Protein AF-A0A660Y6Q4-F1 (afdb_monomer_lite)

Radius of gyration: 13.43 Å; chains: 1; bounding box: 31×24×37 Å

Foldseek 3Di:
DAAFDLVVQVVCVVVDVDQAEEELLVHVLAQVCSLVVQLVNVVSPHPYYDAAADEQPDDLVPPPPSSRSHYYPVVVVVSVVVSD

Sequence (84 aa):
RFTLDLDVIAPLKKETFLPVLVDPSHSTGRAEMVPFAAKAGIGAGAHGLLIEVIGENADPDTVLSDGKQGIRPSVLRELIREIR

Secondary structure (DSSP, 8-state):
------TTHHHHHHH-SSPPEE-HHHHH--GGGHHHHHHHHHHTT-SEE---B--TT--TTTSSS-TTTPBPHHHHHHHHHH--

Structure (mmCIF, N/CA/C/O backbone):
data_AF-A0A660Y6Q4-F1
#
_entry.id   AF-A0A660Y6Q4-F1
#
loop_
_atom_site.group_PDB
_atom_site.id
_atom_site.type_symbol
_atom_site.label_atom_id
_atom_site.label_alt_id
_atom_site.label_comp_id
_atom_site.label_asym_id
_atom_site.label_entity_id
_atom_site.label_seq_id
_atom_site.pdbx_PDB_ins_code
_atom_site.Cartn_x
_atom_site.Cartn_y
_atom_site.Cartn_z
_atom_site.occupancy
_atom_site.B_iso_or_equiv
_atom_site.auth_seq_id
_atom_site.auth_comp_id
_atom_site.auth_asym_id
_atom_site.auth_atom_id
_atom_site.pdbx_PDB_model_num
ATOM 1 N N . ARG A 1 1 ? 4.235 -12.705 -2.595 1.00 85.19 1 ARG A N 1
ATOM 2 C CA . ARG A 1 1 ? 5.287 -13.296 -1.730 1.00 85.19 1 ARG A CA 1
ATOM 3 C C . ARG A 1 1 ? 4.642 -13.855 -0.473 1.00 85.19 1 ARG A C 1
ATOM 5 O O . ARG A 1 1 ? 4.882 -15.006 -0.135 1.00 85.19 1 ARG A O 1
ATOM 12 N N . PHE A 1 2 ? 3.778 -13.058 0.150 1.00 97.12 2 PHE A N 1
ATOM 13 C CA . PHE A 1 2 ? 2.902 -13.436 1.249 1.00 97.12 2 PHE A CA 1
ATOM 14 C C . PHE A 1 2 ? 1.435 -13.233 0.854 1.00 97.12 2 PHE A C 1
ATOM 16 O O . PHE A 1 2 ? 1.140 -12.742 -0.239 1.00 97.12 2 PHE A O 1
ATOM 23 N N . THR A 1 3 ? 0.529 -13.591 1.758 1.00 96.69 3 THR A N 1
ATOM 24 C CA . THR A 1 3 ? -0.878 -13.194 1.690 1.00 96.69 3 THR A CA 1
ATOM 25 C C . THR A 1 3 ? -1.034 -11.893 2.464 1.00 96.69 3 THR A C 1
ATOM 27 O O . THR A 1 3 ? -0.671 -11.835 3.637 1.00 96.69 3 THR A O 1
ATOM 30 N N . LEU A 1 4 ? -1.539 -10.846 1.812 1.00 97.62 4 LEU A N 1
ATOM 31 C CA . LEU A 1 4 ? -1.899 -9.615 2.507 1.00 97.62 4 LEU A CA 1
ATOM 32 C C . LEU A 1 4 ? -3.150 -9.875 3.353 1.00 97.62 4 LEU A C 1
ATOM 34 O O . LEU A 1 4 ? -4.223 -10.103 2.799 1.00 97.62 4 LEU A O 1
ATOM 38 N N . ASP A 1 5 ? -3.001 -9.843 4.673 1.00 97.81 5 ASP A N 1
ATOM 39 C CA . ASP A 1 5 ? -4.109 -10.008 5.609 1.00 97.81 5 ASP A CA 1
ATOM 40 C C . ASP A 1 5 ? -4.716 -8.639 5.943 1.00 97.81 5 ASP A C 1
ATOM 42 O O . ASP A 1 5 ? -4.137 -7.844 6.683 1.00 97.81 5 ASP A O 1
ATOM 46 N N . LEU A 1 6 ? -5.862 -8.339 5.331 1.00 98.00 6 LEU A N 1
ATOM 47 C CA . LEU A 1 6 ? -6.602 -7.099 5.573 1.00 98.00 6 LEU A CA 1
ATOM 48 C C . LEU A 1 6 ? -7.484 -7.189 6.824 1.00 98.00 6 LEU A C 1
ATOM 50 O O . LEU A 1 6 ? -7.820 -6.152 7.402 1.00 98.00 6 LEU A O 1
ATOM 54 N N . ASP A 1 7 ? -7.815 -8.401 7.278 1.00 97.81 7 ASP A N 1
ATOM 55 C CA . ASP A 1 7 ? -8.706 -8.614 8.418 1.00 97.81 7 ASP A CA 1
ATOM 56 C C . ASP A 1 7 ? -8.044 -8.189 9.735 1.00 97.81 7 ASP A C 1
ATOM 58 O O . ASP A 1 7 ? -8.742 -7.884 10.700 1.00 97.81 7 ASP A O 1
ATOM 62 N N . VAL A 1 8 ? -6.708 -8.061 9.772 1.00 97.44 8 VAL A N 1
ATOM 63 C CA . VAL A 1 8 ? -5.971 -7.547 10.943 1.00 97.44 8 VAL A CA 1
ATOM 64 C C . VAL A 1 8 ? -6.191 -6.057 11.200 1.00 97.44 8 VAL A C 1
ATOM 66 O O . VAL A 1 8 ? -5.957 -5.586 12.313 1.00 97.44 8 VAL A O 1
ATOM 69 N N . ILE A 1 9 ? -6.625 -5.286 10.197 1.00 98.19 9 ILE A N 1
ATOM 70 C CA . ILE A 1 9 ? -6.701 -3.823 1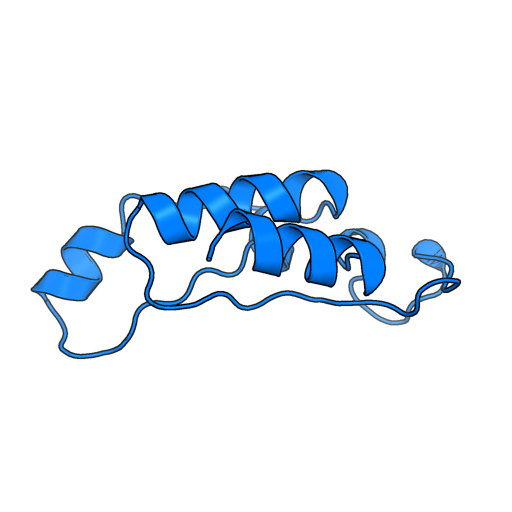0.306 1.00 98.19 9 ILE A CA 1
ATOM 71 C C . ILE A 1 9 ? -7.723 -3.422 11.375 1.00 98.19 9 ILE A C 1
ATOM 73 O O . ILE A 1 9 ? -7.415 -2.623 12.260 1.00 98.19 9 ILE A O 1
ATOM 77 N N . ALA A 1 10 ? -8.926 -3.995 11.332 1.00 97.56 10 ALA A N 1
ATOM 78 C CA . ALA A 1 10 ? -9.993 -3.694 12.283 1.00 97.56 10 ALA A CA 1
ATOM 79 C C . ALA A 1 10 ? -9.638 -4.026 13.751 1.00 97.56 10 ALA A C 1
ATOM 81 O O . ALA A 1 10 ? -9.768 -3.133 14.594 1.00 97.56 10 ALA A O 1
ATOM 82 N N . PRO A 1 11 ? -9.168 -5.242 14.102 1.00 98.00 11 PRO A N 1
ATOM 83 C CA . PRO A 1 11 ? -8.793 -5.558 15.474 1.00 98.00 11 PRO A CA 1
ATOM 84 C C . PRO A 1 11 ? -7.609 -4.715 15.953 1.00 98.00 11 PRO A C 1
ATOM 86 O O . PRO A 1 11 ? -7.674 -4.192 17.060 1.00 98.00 11 PRO A O 1
ATOM 89 N N . LEU A 1 12 ? -6.577 -4.468 15.136 1.00 98.06 12 LEU A N 1
ATOM 90 C CA . LEU A 1 12 ? -5.454 -3.613 15.556 1.00 98.06 12 LEU A CA 1
ATOM 91 C C . LEU A 1 12 ? -5.898 -2.185 15.896 1.00 98.06 12 LEU A C 1
ATOM 93 O O . LEU A 1 12 ? -5.413 -1.602 16.865 1.00 98.06 12 LEU A O 1
ATOM 97 N N . LYS A 1 13 ? -6.851 -1.638 15.136 1.00 97.06 13 LYS A N 1
ATOM 98 C CA . LYS A 1 13 ? -7.439 -0.319 15.411 1.00 97.06 13 LYS A CA 1
ATOM 99 C C . LYS A 1 13 ? -8.330 -0.294 16.652 1.00 97.06 13 LYS A C 1
ATOM 101 O O . LYS A 1 13 ? -8.523 0.771 17.225 1.00 97.06 13 LYS A O 1
ATOM 106 N N . LYS A 1 14 ? -8.909 -1.432 17.040 1.00 97.25 14 LYS A N 1
ATOM 107 C CA . LYS A 1 14 ? -9.734 -1.549 18.249 1.00 97.25 14 LYS A CA 1
ATOM 108 C C . LYS A 1 14 ? -8.878 -1.718 19.502 1.00 97.25 14 LYS A C 1
ATOM 110 O O . LYS A 1 14 ? -9.165 -1.108 20.525 1.00 97.25 14 LYS A O 1
ATOM 115 N N . GLU A 1 15 ? -7.854 -2.558 19.414 1.00 98.25 15 GLU A N 1
ATOM 116 C CA . GLU A 1 15 ? -7.034 -2.961 20.559 1.00 98.25 15 GLU A CA 1
ATOM 117 C C . GLU A 1 15 ? -5.875 -1.990 20.827 1.00 98.25 15 GLU A C 1
ATOM 119 O O . GLU A 1 15 ? -5.253 -2.029 21.888 1.00 98.25 15 GLU A O 1
ATOM 124 N N . THR A 1 16 ? -5.565 -1.102 19.877 1.00 97.25 16 THR A N 1
ATOM 125 C CA . THR A 1 16 ? -4.465 -0.142 20.001 1.00 97.25 16 THR A CA 1
ATOM 126 C C . THR A 1 16 ? -4.878 1.255 19.549 1.00 97.25 16 THR A C 1
ATOM 128 O O . THR A 1 16 ? -5.807 1.432 18.767 1.00 97.25 16 THR A O 1
ATOM 131 N N . PHE A 1 17 ? -4.140 2.264 20.009 1.00 96.50 17 PHE A N 1
ATOM 132 C CA . PHE A 1 17 ? -4.273 3.652 19.553 1.00 96.50 17 PHE A CA 1
ATOM 133 C C . PHE A 1 17 ? -3.334 3.986 18.380 1.00 96.50 17 PHE A C 1
ATOM 135 O O . PHE A 1 17 ? -3.267 5.138 17.947 1.00 96.50 17 PHE A O 1
ATOM 142 N N . LEU A 1 18 ? -2.547 3.014 17.907 1.00 98.38 18 LEU A N 1
ATOM 143 C CA . LEU A 1 18 ? -1.482 3.254 16.942 1.00 98.38 18 LEU A CA 1
ATOM 144 C C . LEU A 1 18 ? -2.019 3.266 15.500 1.00 98.38 18 LEU A C 1
ATOM 146 O O . LEU A 1 18 ? -2.915 2.488 15.159 1.00 98.38 18 LEU A O 1
ATOM 150 N N . PRO A 1 19 ? -1.451 4.101 14.610 1.00 98.06 19 PRO A N 1
ATOM 151 C CA . PRO A 1 19 ? -1.761 4.035 13.191 1.00 98.06 19 PRO A CA 1
ATOM 152 C C . PRO A 1 19 ? -1.342 2.693 12.575 1.00 98.06 19 PRO A C 1
ATOM 154 O O . PRO A 1 19 ? -0.176 2.313 12.602 1.00 98.06 19 PRO A O 1
ATOM 157 N N . VAL A 1 20 ? -2.300 1.998 11.966 1.00 98.19 20 VAL A N 1
ATOM 158 C CA . VAL A 1 20 ? -2.067 0.816 11.119 1.00 98.19 20 VAL A CA 1
ATOM 159 C C . VAL A 1 20 ? -1.768 1.233 9.676 1.00 98.19 20 VAL A C 1
ATOM 161 O O . VAL A 1 20 ? -2.572 1.951 9.074 1.00 98.19 20 VAL A O 1
ATOM 164 N N . LEU A 1 21 ? -0.642 0.770 9.128 1.00 98.44 21 LEU A N 1
ATOM 165 C CA . LEU A 1 21 ? -0.231 0.961 7.732 1.00 98.44 21 LEU A CA 1
ATOM 166 C C . LEU A 1 21 ? -0.200 -0.387 7.000 1.00 98.44 21 LEU A C 1
ATOM 168 O O . LEU A 1 21 ? 0.032 -1.423 7.619 1.00 98.44 21 LEU A O 1
ATOM 172 N N . VAL A 1 22 ? -0.389 -0.362 5.679 1.00 98.50 22 VAL A N 1
ATOM 173 C CA . VAL A 1 22 ? -0.291 -1.547 4.810 1.00 98.50 22 VAL A CA 1
ATOM 174 C C . VAL A 1 22 ? 0.904 -1.420 3.864 1.00 98.50 22 VAL A C 1
ATOM 176 O O . VAL A 1 22 ? 1.075 -0.391 3.215 1.00 98.50 22 VAL A O 1
ATOM 179 N N . ASP A 1 23 ? 1.704 -2.482 3.753 1.00 98.62 23 ASP A N 1
ATOM 180 C CA . ASP A 1 23 ? 2.763 -2.610 2.745 1.00 98.62 23 ASP A CA 1
ATOM 181 C C . ASP A 1 23 ? 2.297 -3.522 1.594 1.00 98.62 23 ASP A C 1
ATOM 183 O O . ASP A 1 23 ? 2.365 -4.755 1.699 1.00 98.62 23 ASP A O 1
ATOM 187 N N . PRO A 1 24 ? 1.788 -2.955 0.486 1.00 98.12 24 PRO A N 1
ATOM 188 C CA . PRO A 1 24 ? 1.413 -3.728 -0.693 1.00 98.12 24 PRO A CA 1
ATOM 189 C C . PRO A 1 24 ? 2.619 -4.277 -1.473 1.00 98.12 24 PRO A C 1
ATOM 191 O O . PRO A 1 24 ? 2.456 -5.255 -2.201 1.00 98.12 24 PRO A O 1
ATOM 19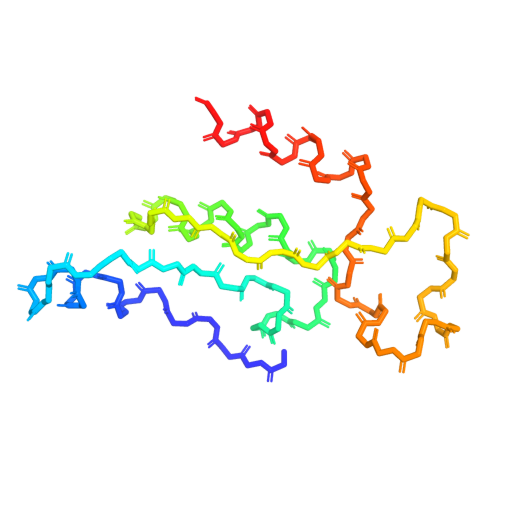4 N N . SER A 1 25 ? 3.813 -3.694 -1.341 1.00 98.38 25 SER A N 1
ATOM 195 C CA . SER A 1 25 ? 5.004 -4.079 -2.117 1.00 98.38 25 SER A CA 1
ATOM 196 C C . SER A 1 25 ? 5.518 -5.431 -1.644 1.00 98.38 25 SER A C 1
ATOM 198 O O . SER A 1 25 ? 5.508 -6.399 -2.402 1.00 98.38 25 SER A O 1
ATOM 200 N N . HIS A 1 26 ? 5.844 -5.543 -0.357 1.00 98.25 26 HIS A N 1
ATOM 201 C CA . HIS A 1 26 ? 6.408 -6.762 0.218 1.00 98.25 26 HIS A CA 1
ATOM 202 C C . HIS A 1 26 ? 5.387 -7.889 0.356 1.00 98.25 26 HIS A C 1
ATOM 204 O O . HIS A 1 26 ? 5.743 -9.067 0.238 1.00 98.25 26 HIS A O 1
ATOM 210 N N . SER A 1 27 ? 4.117 -7.558 0.609 1.00 97.81 27 SER A N 1
ATOM 211 C CA . SER A 1 27 ? 3.058 -8.567 0.699 1.00 97.81 27 SER A CA 1
ATOM 212 C C . SER A 1 27 ? 2.851 -9.245 -0.659 1.00 97.81 27 SER A C 1
ATOM 214 O O . SER A 1 27 ? 3.021 -10.464 -0.796 1.00 97.81 27 SER A O 1
ATOM 216 N N . THR A 1 28 ? 2.594 -8.459 -1.705 1.00 97.31 28 THR A N 1
ATOM 217 C CA . THR A 1 28 ? 2.350 -8.988 -3.051 1.00 97.31 28 THR A CA 1
ATOM 218 C C . THR A 1 28 ? 3.623 -9.531 -3.700 1.00 97.31 28 THR A C 1
ATOM 220 O O . THR A 1 28 ? 3.598 -10.613 -4.296 1.00 97.31 28 THR A O 1
ATOM 223 N N . GLY A 1 29 ? 4.754 -8.843 -3.531 1.00 97.06 29 GLY A N 1
ATOM 224 C CA . GLY A 1 29 ? 6.020 -9.121 -4.207 1.00 97.06 29 GLY A CA 1
ATOM 225 C C . GLY A 1 29 ? 5.980 -8.880 -5.721 1.00 97.06 29 GLY A C 1
ATOM 226 O O . GLY A 1 29 ? 6.808 -9.442 -6.434 1.00 97.06 29 GLY A O 1
ATOM 227 N N . ARG A 1 30 ? 4.979 -8.142 -6.226 1.00 97.38 30 ARG A N 1
ATOM 228 C CA . ARG A 1 30 ? 4.709 -7.957 -7.663 1.00 97.38 30 ARG A CA 1
ATOM 229 C C . ARG A 1 30 ? 4.212 -6.541 -7.931 1.00 97.38 30 ARG A C 1
ATOM 231 O O . ARG A 1 30 ? 3.122 -6.191 -7.477 1.00 97.38 30 ARG A O 1
ATOM 238 N N . ALA A 1 31 ? 4.980 -5.751 -8.681 1.00 97.69 31 ALA A N 1
ATOM 239 C CA . ALA A 1 31 ? 4.691 -4.338 -8.935 1.00 97.69 31 ALA A CA 1
ATOM 240 C C . ALA A 1 31 ? 3.282 -4.102 -9.517 1.00 97.69 31 ALA A C 1
ATOM 242 O O . ALA A 1 31 ? 2.594 -3.164 -9.124 1.00 97.69 31 ALA A O 1
ATOM 243 N N . GLU A 1 32 ? 2.801 -4.983 -10.395 1.00 98.00 32 GLU A N 1
ATOM 244 C CA . GLU A 1 32 ? 1.468 -4.898 -10.998 1.00 98.00 32 GLU A CA 1
ATOM 245 C C . GLU A 1 32 ? 0.321 -5.107 -9.999 1.00 98.00 32 GLU A C 1
ATOM 247 O O . GLU A 1 32 ? -0.795 -4.655 -10.243 1.00 98.00 32 GLU A O 1
ATOM 252 N N . MET A 1 33 ? 0.575 -5.771 -8.866 1.00 98.25 33 MET A N 1
ATOM 253 C CA . MET A 1 33 ? -0.428 -5.986 -7.819 1.00 98.25 33 MET A CA 1
ATOM 254 C C . MET A 1 33 ? -0.441 -4.859 -6.782 1.00 98.25 33 MET A C 1
ATOM 256 O O . MET A 1 33 ? -1.434 -4.704 -6.066 1.00 98.25 33 MET A O 1
ATOM 260 N N . VAL A 1 34 ? 0.623 -4.051 -6.711 1.00 98.56 34 VAL A N 1
ATOM 261 C CA . VAL A 1 34 ? 0.777 -2.994 -5.704 1.00 98.56 34 VAL A CA 1
ATOM 262 C C . VAL A 1 34 ? -0.379 -1.987 -5.719 1.00 98.56 34 VAL A C 1
ATOM 264 O O . VAL A 1 34 ? -0.941 -1.758 -4.648 1.00 98.56 34 VAL A O 1
ATOM 267 N N . PRO A 1 35 ? -0.824 -1.428 -6.867 1.00 98.50 35 PRO A N 1
ATOM 268 C CA . PRO A 1 35 ? -1.933 -0.470 -6.873 1.00 98.50 35 PRO A CA 1
ATOM 269 C C . PRO A 1 35 ? -3.253 -1.066 -6.370 1.00 98.50 35 PRO A C 1
ATOM 271 O O . PRO A 1 35 ? -4.017 -0.398 -5.675 1.00 98.50 35 PRO A O 1
ATOM 274 N N . PHE A 1 36 ? -3.528 -2.335 -6.684 1.00 98.25 36 PHE A N 1
ATOM 275 C CA . PHE A 1 36 ? -4.749 -3.014 -6.244 1.00 98.25 36 PHE A CA 1
ATOM 276 C C . PHE A 1 36 ? -4.723 -3.293 -4.740 1.00 98.25 36 PHE A C 1
ATOM 278 O O . PHE A 1 36 ? -5.682 -2.978 -4.038 1.00 98.25 36 PHE A O 1
ATOM 285 N N . ALA A 1 37 ? -3.606 -3.821 -4.233 1.00 98.31 37 ALA A N 1
ATOM 286 C CA . ALA A 1 37 ? -3.422 -4.086 -2.810 1.00 98.31 37 ALA A CA 1
ATOM 287 C C . ALA A 1 37 ? -3.415 -2.792 -1.975 1.00 98.31 37 ALA A C 1
ATOM 289 O O . ALA A 1 37 ? -4.004 -2.752 -0.897 1.00 98.31 37 ALA A O 1
ATOM 290 N N . ALA A 1 38 ? -2.820 -1.714 -2.494 1.00 98.56 38 ALA A N 1
ATOM 291 C CA . ALA A 1 38 ? -2.855 -0.386 -1.888 1.00 98.56 38 ALA A CA 1
ATOM 292 C C . ALA A 1 38 ? -4.290 0.132 -1.719 1.00 98.56 38 ALA A C 1
ATOM 294 O O . ALA A 1 38 ? -4.690 0.515 -0.618 1.00 98.56 38 ALA A O 1
ATOM 295 N N . LYS A 1 39 ? -5.083 0.094 -2.799 1.00 98.56 39 LYS A N 1
ATOM 296 C CA . LYS A 1 39 ? -6.501 0.479 -2.779 1.00 98.56 39 LYS A CA 1
ATOM 297 C C . LYS A 1 39 ? -7.305 -0.370 -1.800 1.00 98.56 39 LYS A C 1
ATOM 299 O O . LYS A 1 39 ? -8.108 0.176 -1.050 1.00 98.56 39 LYS A O 1
ATOM 304 N N . ALA A 1 40 ? -7.056 -1.679 -1.762 1.00 98.25 40 ALA A N 1
ATOM 305 C CA . ALA A 1 40 ? -7.708 -2.578 -0.816 1.00 98.25 40 ALA A CA 1
ATOM 306 C C . ALA A 1 40 ? -7.357 -2.236 0.643 1.00 98.25 40 ALA A C 1
ATOM 308 O O . ALA A 1 40 ? -8.251 -2.178 1.481 1.00 98.25 40 ALA A O 1
ATOM 309 N N . GLY A 1 41 ? -6.089 -1.930 0.941 1.00 98.31 41 GLY A N 1
ATOM 310 C CA . GLY A 1 41 ? -5.651 -1.499 2.272 1.00 98.31 41 GLY A CA 1
ATOM 311 C C . GLY A 1 41 ? -6.326 -0.208 2.740 1.00 98.31 41 GLY A C 1
ATOM 312 O O . GLY A 1 41 ? -6.844 -0.152 3.856 1.00 98.31 41 GLY A O 1
ATOM 313 N N . ILE A 1 42 ? -6.381 0.812 1.877 1.00 98.31 42 ILE A N 1
ATOM 314 C CA . ILE A 1 42 ? -7.098 2.064 2.171 1.00 98.31 42 ILE A CA 1
ATOM 315 C C . ILE A 1 42 ? -8.600 1.811 2.339 1.00 98.31 42 ILE A C 1
ATOM 317 O O . ILE A 1 42 ? -9.184 2.265 3.320 1.00 98.31 42 ILE A O 1
ATOM 321 N N . GLY A 1 43 ? -9.215 1.035 1.442 1.00 97.75 43 GLY A N 1
ATOM 322 C CA . GLY A 1 43 ? -10.635 0.676 1.517 1.00 97.75 43 GLY A CA 1
ATOM 323 C C . GLY A 1 43 ? -11.003 -0.111 2.781 1.00 97.75 43 GLY A C 1
ATOM 324 O O . GLY A 1 43 ? -12.077 0.097 3.338 1.00 97.75 43 GLY A O 1
ATOM 325 N N . ALA A 1 44 ? -10.095 -0.951 3.284 1.00 97.94 44 ALA A N 1
ATOM 326 C CA . ALA A 1 44 ? -10.236 -1.666 4.554 1.00 97.94 44 ALA A CA 1
ATOM 327 C C . ALA A 1 44 ? -10.007 -0.772 5.793 1.00 97.94 44 ALA A C 1
ATOM 329 O O . ALA A 1 44 ? -10.200 -1.209 6.928 1.00 97.94 44 ALA A O 1
ATOM 330 N N . GLY A 1 45 ? -9.613 0.491 5.601 1.00 97.50 45 GLY A N 1
ATOM 331 C CA . GLY A 1 45 ? -9.475 1.481 6.666 1.00 97.50 45 GLY A CA 1
ATOM 332 C C . GLY A 1 45 ? -8.071 1.605 7.260 1.00 97.50 45 GLY A C 1
ATOM 333 O O . GLY A 1 45 ? -7.941 2.099 8.389 1.00 97.50 45 GLY A O 1
ATOM 334 N N . ALA A 1 46 ? -7.026 1.178 6.541 1.00 98.25 46 ALA A N 1
ATOM 335 C CA . ALA A 1 46 ? -5.647 1.503 6.902 1.00 98.25 46 ALA A CA 1
ATOM 336 C C . ALA A 1 46 ? -5.425 3.027 6.898 1.00 98.25 46 ALA A C 1
ATOM 338 O O . ALA A 1 46 ? -6.014 3.756 6.103 1.00 98.25 46 ALA A O 1
ATOM 339 N N . HIS A 1 47 ? -4.554 3.516 7.780 1.00 98.00 47 HIS A N 1
ATOM 340 C CA . HIS A 1 47 ? -4.255 4.950 7.891 1.00 98.00 47 HIS A CA 1
ATOM 341 C C . HIS A 1 47 ? -3.225 5.428 6.869 1.00 98.00 47 HIS A C 1
ATOM 343 O O . HIS A 1 47 ? -3.086 6.627 6.642 1.00 98.00 47 HIS A O 1
ATOM 349 N N . GLY A 1 48 ? -2.468 4.505 6.282 1.00 97.94 48 GLY A N 1
ATOM 350 C CA . GLY A 1 48 ? -1.421 4.828 5.331 1.00 97.94 48 GLY A CA 1
ATOM 351 C C . GLY A 1 48 ? -0.868 3.595 4.638 1.00 97.94 48 GLY A C 1
ATOM 352 O O . GLY A 1 48 ? -1.236 2.458 4.947 1.00 97.94 48 GLY A O 1
ATOM 353 N N . LEU A 1 49 ? 0.033 3.848 3.695 1.00 98.44 49 LEU A N 1
ATOM 354 C CA . LEU A 1 49 ? 0.659 2.839 2.853 1.00 98.44 49 LEU A CA 1
ATOM 355 C C . LEU A 1 49 ? 2.180 2.991 2.897 1.00 98.44 49 LEU A C 1
ATOM 357 O O . LEU A 1 49 ? 2.684 4.114 2.934 1.00 98.44 49 LEU A O 1
ATOM 361 N N . LEU A 1 50 ? 2.895 1.870 2.837 1.00 98.50 50 LEU A N 1
ATOM 362 C CA . LEU A 1 50 ? 4.339 1.820 2.620 1.00 98.50 50 LEU A CA 1
ATOM 363 C C . LEU A 1 50 ? 4.606 1.207 1.242 1.00 98.50 50 LEU A C 1
ATOM 365 O O . LEU A 1 50 ? 4.343 0.028 1.029 1.00 98.50 50 LEU A O 1
ATOM 369 N N . ILE A 1 51 ? 5.075 2.012 0.289 1.00 98.44 51 ILE A N 1
ATOM 370 C CA . ILE A 1 51 ? 5.216 1.599 -1.113 1.00 98.44 51 ILE A CA 1
ATOM 371 C C . ILE A 1 51 ? 6.659 1.771 -1.569 1.00 98.44 51 ILE A C 1
ATOM 373 O O . ILE A 1 51 ? 7.229 2.853 -1.424 1.00 98.44 51 ILE A O 1
ATOM 377 N N . GLU A 1 52 ? 7.219 0.729 -2.175 1.00 98.25 52 GLU A N 1
ATOM 378 C CA . GLU A 1 52 ? 8.516 0.801 -2.833 1.00 98.25 52 GLU A CA 1
ATOM 379 C C . GLU A 1 52 ? 8.398 1.371 -4.240 1.00 98.25 52 GLU A C 1
ATOM 381 O O . GLU A 1 52 ? 7.524 1.003 -5.030 1.00 98.25 52 GLU A O 1
ATOM 386 N N . VAL A 1 53 ? 9.322 2.270 -4.564 1.00 98.12 53 VAL A N 1
ATOM 387 C CA . VAL A 1 53 ? 9.379 2.949 -5.853 1.00 98.12 53 VAL A CA 1
ATOM 388 C C . VAL A 1 53 ? 10.789 2.830 -6.398 1.00 98.12 53 VAL A C 1
ATOM 390 O O . VAL A 1 53 ? 11.753 3.202 -5.732 1.00 98.12 53 VAL A O 1
ATOM 393 N N . ILE A 1 54 ? 10.903 2.356 -7.632 1.00 97.75 54 ILE A N 1
ATOM 394 C CA . ILE A 1 54 ? 12.162 2.314 -8.379 1.00 97.75 54 ILE A CA 1
ATOM 395 C C . ILE A 1 54 ? 12.153 3.390 -9.465 1.00 97.75 54 ILE A C 1
ATOM 397 O O . ILE A 1 54 ? 11.093 3.867 -9.861 1.00 97.75 54 ILE A O 1
ATOM 401 N N . GLY A 1 55 ? 13.326 3.799 -9.957 1.00 96.75 55 GLY A N 1
ATOM 402 C CA . GLY A 1 55 ? 13.426 4.866 -10.962 1.00 96.75 55 GLY A CA 1
ATOM 403 C C . GLY A 1 55 ? 12.574 4.588 -12.207 1.00 96.75 55 GLY A C 1
ATOM 404 O O . GLY A 1 55 ? 12.406 3.436 -12.590 1.00 96.75 55 GLY A O 1
ATOM 405 N N . GLU A 1 56 ? 12.050 5.630 -12.858 1.00 95.81 56 GLU A N 1
ATOM 406 C CA . GLU A 1 56 ? 11.110 5.494 -13.991 1.00 95.81 56 GLU A CA 1
ATOM 407 C C . GLU A 1 56 ? 11.644 4.563 -15.097 1.00 95.81 56 GLU A C 1
ATOM 409 O O . GLU A 1 56 ? 10.928 3.691 -15.576 1.00 95.81 56 GLU A O 1
ATOM 414 N N . ASN A 1 57 ? 12.938 4.681 -15.408 1.00 94.50 57 ASN A N 1
ATOM 415 C CA . ASN A 1 57 ? 13.626 3.891 -16.433 1.00 94.50 57 ASN A CA 1
ATOM 416 C C . ASN A 1 57 ? 14.571 2.825 -15.847 1.00 94.50 57 ASN A C 1
ATOM 418 O O . ASN A 1 57 ? 15.461 2.347 -16.544 1.00 94.50 57 ASN A O 1
ATOM 422 N N . ALA A 1 58 ? 14.445 2.493 -14.558 1.00 95.62 58 ALA A N 1
ATOM 423 C CA . ALA A 1 58 ? 15.294 1.479 -13.933 1.00 95.62 58 ALA A CA 1
ATOM 424 C C . ALA A 1 58 ? 14.891 0.075 -14.403 1.00 95.62 58 ALA A C 1
ATOM 426 O O . ALA A 1 58 ? 13.708 -0.263 -14.372 1.00 95.62 58 ALA A O 1
ATOM 427 N N . ASP A 1 59 ? 15.847 -0.767 -14.781 1.00 96.12 59 ASP A N 1
ATOM 428 C 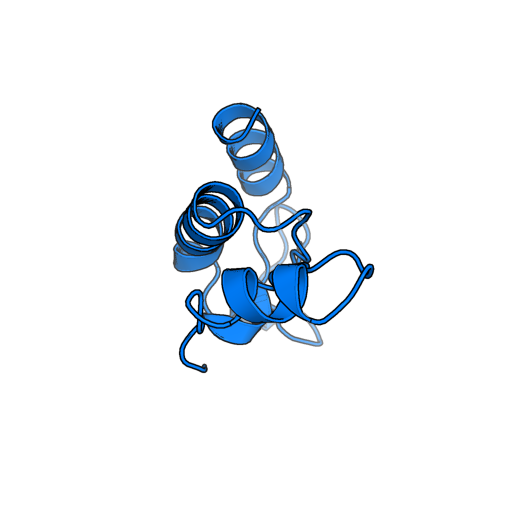CA . ASP A 1 59 ? 15.570 -2.179 -15.048 1.00 96.12 59 ASP A CA 1
ATOM 429 C C . ASP A 1 59 ? 15.352 -2.924 -13.713 1.00 96.12 59 ASP A C 1
ATOM 431 O O . ASP A 1 59 ? 16.296 -2.981 -12.915 1.00 96.12 59 ASP A O 1
ATOM 435 N N . PRO A 1 60 ? 14.149 -3.484 -13.446 1.00 94.62 60 PRO A N 1
ATOM 436 C CA . PRO A 1 60 ? 13.839 -4.208 -12.211 1.00 94.62 60 PRO A CA 1
ATOM 437 C C . PRO A 1 60 ? 14.821 -5.329 -11.868 1.00 94.62 60 PRO A C 1
ATOM 439 O O . PRO A 1 60 ? 15.027 -5.597 -10.687 1.00 94.62 60 PRO A O 1
ATOM 442 N N . ASP A 1 61 ? 15.433 -5.970 -12.867 1.00 96.38 61 ASP A N 1
ATOM 443 C CA . ASP A 1 61 ? 16.360 -7.084 -12.644 1.00 96.38 61 ASP A CA 1
ATOM 444 C C . ASP A 1 61 ? 17.772 -6.613 -12.243 1.00 96.38 61 ASP A C 1
ATOM 446 O O . ASP A 1 61 ? 18.585 -7.409 -11.773 1.00 96.38 61 ASP A O 1
ATOM 450 N N . THR A 1 62 ? 18.060 -5.313 -12.378 1.00 96.44 62 THR A N 1
ATOM 451 C CA . THR A 1 62 ? 19.354 -4.701 -12.015 1.00 96.44 62 THR A CA 1
ATOM 452 C C . THR A 1 62 ? 19.319 -3.916 -10.704 1.00 96.44 62 THR A C 1
ATOM 454 O O . THR A 1 62 ? 20.365 -3.500 -10.200 1.00 96.44 62 THR A O 1
ATOM 457 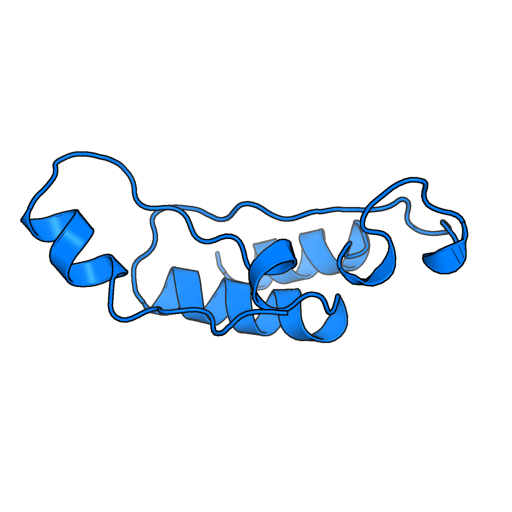N N . VAL A 1 63 ? 18.130 -3.699 -10.132 1.00 95.38 63 VAL A N 1
ATOM 458 C CA . VAL A 1 63 ? 17.985 -3.039 -8.829 1.00 95.38 63 VAL A CA 1
ATOM 459 C C . VAL A 1 63 ? 18.530 -3.965 -7.739 1.00 95.38 63 VAL A C 1
ATOM 461 O O . VAL A 1 63 ? 18.188 -5.142 -7.687 1.00 95.38 63 VAL A O 1
ATOM 464 N N . LEU A 1 64 ? 19.366 -3.424 -6.846 1.00 95.75 64 LEU A N 1
ATOM 465 C CA . LEU A 1 64 ? 20.098 -4.208 -5.839 1.00 95.75 64 LEU A CA 1
ATOM 466 C C . LEU A 1 64 ? 19.190 -4.955 -4.846 1.00 95.75 64 LEU A C 1
ATOM 468 O O . LEU A 1 64 ? 19.596 -5.986 -4.317 1.00 95.75 64 LEU A O 1
ATOM 472 N N . SER A 1 65 ? 17.987 -4.438 -4.587 1.00 95.19 65 SER A N 1
ATOM 473 C CA . SER A 1 65 ? 16.967 -5.080 -3.754 1.00 95.19 65 SER A CA 1
ATOM 474 C C . SER A 1 65 ? 15.586 -4.799 -4.324 1.00 95.19 65 SER A C 1
ATOM 476 O O . SER A 1 65 ? 15.321 -3.690 -4.783 1.00 95.19 65 SER A O 1
ATOM 478 N N . ASP A 1 66 ? 14.723 -5.813 -4.288 1.00 94.00 66 ASP A N 1
ATOM 479 C CA . ASP A 1 66 ? 13.269 -5.686 -4.443 1.00 94.00 66 ASP A CA 1
ATOM 480 C C . ASP A 1 66 ? 12.763 -4.981 -5.720 1.00 94.00 66 ASP A C 1
ATOM 482 O O . ASP A 1 66 ? 11.625 -4.518 -5.808 1.00 94.00 66 ASP A O 1
ATOM 486 N N . GLY A 1 67 ? 13.558 -5.001 -6.795 1.00 95.44 67 GLY A N 1
ATOM 487 C CA . GLY A 1 67 ? 13.188 -4.370 -8.065 1.00 95.44 67 GLY A CA 1
ATOM 488 C C . GLY A 1 67 ? 11.867 -4.869 -8.663 1.00 95.44 67 GLY A C 1
ATOM 489 O O . GLY A 1 67 ? 11.122 -4.089 -9.246 1.00 95.44 67 GLY A O 1
ATOM 490 N N . LYS A 1 68 ? 11.515 -6.147 -8.469 1.00 96.44 68 LYS A N 1
ATOM 491 C CA . LYS A 1 68 ? 10.286 -6.754 -9.025 1.00 96.44 68 LYS A CA 1
ATOM 492 C C . LYS A 1 68 ? 8.986 -6.273 -8.369 1.00 96.44 68 LYS A C 1
ATOM 494 O O . LYS A 1 68 ? 7.918 -6.417 -8.964 1.00 96.44 68 LYS A O 1
ATOM 499 N N . GLN A 1 69 ? 9.061 -5.736 -7.153 1.00 96.69 69 GLN A N 1
ATOM 500 C CA . GLN A 1 69 ? 7.906 -5.231 -6.402 1.00 96.69 69 GLN A CA 1
ATOM 501 C C . GLN A 1 69 ? 7.841 -3.699 -6.364 1.00 96.69 69 GLN A C 1
ATOM 503 O O . GLN A 1 69 ? 6.786 -3.150 -6.050 1.00 96.69 69 GLN A O 1
ATOM 508 N N . GLY A 1 70 ? 8.924 -3.015 -6.744 1.00 97.81 70 GLY A N 1
ATOM 509 C CA . GLY A 1 70 ? 8.947 -1.566 -6.879 1.00 97.81 70 GLY A CA 1
ATOM 510 C C . GLY A 1 70 ? 8.103 -1.071 -8.055 1.00 97.81 70 GLY A C 1
ATOM 511 O O . GLY A 1 70 ? 8.296 -1.486 -9.199 1.00 97.81 70 GLY A O 1
ATOM 512 N N . ILE A 1 71 ? 7.188 -0.137 -7.789 1.00 98.38 71 ILE A N 1
ATOM 513 C CA . ILE A 1 71 ? 6.421 0.543 -8.843 1.00 98.38 71 ILE A CA 1
ATOM 514 C C . ILE A 1 71 ? 7.189 1.742 -9.410 1.00 98.38 71 ILE A C 1
ATOM 516 O O . ILE A 1 71 ? 8.211 2.169 -8.871 1.00 98.38 71 ILE A O 1
ATOM 520 N N . ARG A 1 72 ? 6.684 2.321 -10.504 1.00 98.12 72 ARG A N 1
ATOM 521 C CA . ARG A 1 72 ? 7.240 3.551 -11.086 1.00 98.12 72 ARG A CA 1
ATOM 522 C C . ARG A 1 72 ? 6.663 4.807 -10.422 1.00 98.12 72 ARG A C 1
ATOM 524 O O . ARG A 1 72 ? 5.519 4.776 -9.962 1.00 98.12 72 ARG A O 1
ATOM 531 N N . PRO A 1 73 ? 7.393 5.938 -10.422 1.00 98.38 73 PRO A N 1
ATOM 532 C CA . PRO A 1 73 ? 6.876 7.223 -9.960 1.00 98.38 73 PRO A CA 1
ATOM 533 C C . PRO A 1 73 ? 5.578 7.641 -10.661 1.00 98.38 73 PRO A C 1
ATOM 535 O O . PRO A 1 73 ? 4.690 8.205 -10.019 1.00 98.38 73 PRO A O 1
ATOM 538 N N . SER A 1 74 ? 5.447 7.355 -11.960 1.00 98.06 74 SER A N 1
ATOM 539 C CA . SER A 1 74 ? 4.211 7.550 -12.730 1.00 98.06 74 SER A CA 1
ATOM 540 C C . SER A 1 74 ? 3.019 6.783 -12.143 1.00 98.06 74 SER A C 1
ATOM 542 O O . SER A 1 74 ? 1.986 7.391 -11.856 1.00 98.06 74 SER A O 1
ATOM 544 N N . VAL A 1 75 ? 3.195 5.489 -11.866 1.00 98.12 75 VAL A N 1
ATOM 545 C CA . VAL A 1 75 ? 2.181 4.621 -11.242 1.00 98.12 75 VAL A CA 1
ATOM 546 C C . VAL A 1 75 ? 1.825 5.108 -9.838 1.00 98.12 75 VAL A C 1
ATOM 548 O O . VAL A 1 75 ? 0.649 5.187 -9.494 1.00 98.12 75 VAL A O 1
ATOM 551 N N . LEU A 1 76 ? 2.815 5.503 -9.027 1.00 98.44 76 LEU A N 1
ATOM 552 C CA . LEU A 1 76 ? 2.548 6.059 -7.697 1.00 98.44 76 LEU A CA 1
ATOM 553 C C . LEU A 1 76 ? 1.691 7.330 -7.786 1.00 98.44 76 LEU A C 1
ATOM 555 O O . LEU A 1 76 ? 0.768 7.521 -6.997 1.00 98.44 76 LEU A O 1
ATOM 559 N N . ARG A 1 77 ? 1.986 8.212 -8.747 1.00 98.25 77 ARG A N 1
ATOM 560 C CA . ARG A 1 77 ? 1.234 9.456 -8.948 1.00 98.25 77 ARG A CA 1
ATOM 561 C C . ARG A 1 77 ? -0.219 9.189 -9.325 1.00 98.25 77 ARG A C 1
ATOM 563 O O . ARG A 1 77 ? -1.095 9.912 -8.855 1.00 98.25 77 ARG A O 1
ATOM 570 N N . GLU A 1 78 ? -0.460 8.203 -10.180 1.00 98.31 78 GLU A N 1
ATOM 571 C CA . GLU A 1 78 ? -1.809 7.769 -10.540 1.00 98.31 78 GLU A CA 1
ATOM 572 C C . GLU A 1 78 ? -2.533 7.178 -9.330 1.00 98.31 78 GLU A C 1
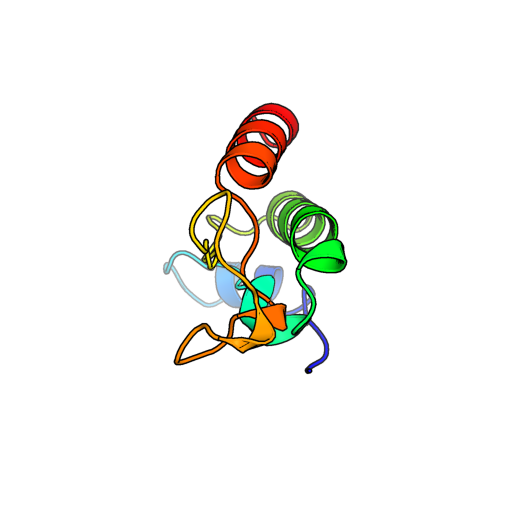ATOM 574 O O . GLU A 1 78 ? -3.605 7.660 -8.977 1.00 98.31 78 GLU A O 1
ATOM 579 N N . LEU A 1 79 ? -1.894 6.257 -8.606 1.00 98.12 79 LEU A N 1
ATOM 580 C CA . LEU A 1 79 ? -2.450 5.660 -7.393 1.00 98.12 79 LEU A CA 1
ATOM 581 C C . LEU A 1 79 ? -2.871 6.718 -6.363 1.00 98.12 79 LEU A C 1
ATOM 583 O O . LEU A 1 79 ? -3.974 6.647 -5.834 1.00 98.12 79 LEU A O 1
ATOM 587 N N . ILE A 1 80 ? -2.033 7.731 -6.108 1.00 97.62 80 ILE A N 1
ATOM 588 C CA . ILE A 1 80 ? -2.359 8.835 -5.186 1.00 97.62 80 ILE A CA 1
ATOM 589 C C . ILE A 1 80 ? -3.604 9.612 -5.640 1.00 97.62 80 ILE A C 1
ATOM 591 O O . ILE A 1 80 ? -4.344 10.111 -4.795 1.00 97.62 80 ILE A O 1
ATOM 595 N N . ARG A 1 81 ? -3.834 9.752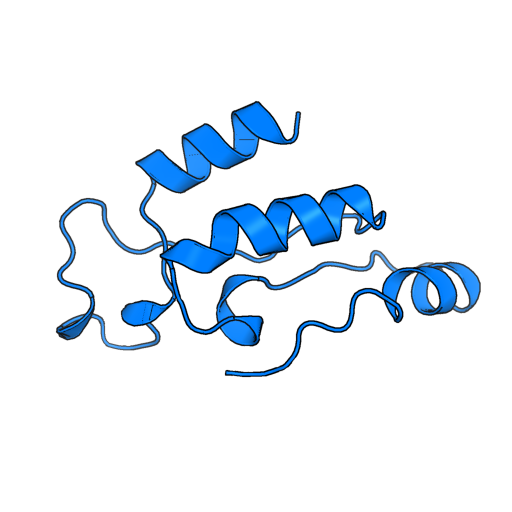 -6.952 1.00 97.81 81 ARG A N 1
ATOM 596 C CA . ARG A 1 81 ? -5.039 10.411 -7.482 1.00 97.81 81 ARG A CA 1
ATOM 597 C C . ARG A 1 81 ? -6.284 9.551 -7.308 1.00 97.81 81 ARG A C 1
ATOM 599 O O . ARG A 1 81 ? -7.343 10.110 -7.080 1.00 97.81 81 ARG A O 1
ATOM 606 N N . GLU A 1 82 ? -6.158 8.233 -7.428 1.00 96.44 82 GLU A N 1
ATOM 607 C CA . GLU A 1 82 ? -7.286 7.303 -7.303 1.00 96.44 82 GLU A CA 1
ATOM 608 C C . GLU A 1 82 ? -7.773 7.126 -5.858 1.00 96.44 82 GLU A C 1
ATOM 610 O O . GLU A 1 82 ? -8.949 6.844 -5.648 1.00 96.44 82 GLU A O 1
ATOM 615 N N . ILE A 1 83 ? -6.878 7.243 -4.870 1.00 93.75 83 ILE A N 1
ATOM 616 C CA . ILE A 1 83 ? -7.197 7.016 -3.445 1.00 93.75 83 ILE A CA 1
ATOM 617 C C . ILE A 1 83 ? -7.509 8.297 -2.659 1.00 93.75 83 ILE A C 1
ATOM 619 O O . ILE A 1 83 ? -7.748 8.220 -1.454 1.00 93.75 83 ILE A O 1
ATOM 623 N N . ARG A 1 84 ? -7.441 9.461 -3.310 1.00 83.25 84 ARG A N 1
ATOM 624 C CA . ARG A 1 84 ? -7.826 10.759 -2.742 1.00 83.25 84 ARG A CA 1
ATOM 625 C C . ARG A 1 84 ? -9.280 11.072 -3.047 1.00 83.25 84 ARG A C 1
ATOM 627 O O . ARG A 1 84 ? -9.923 11.640 -2.141 1.00 83.25 84 ARG A O 1
#

pLDDT: mean 97.18, std 2.32, range [83.25, 98.62]